Protein AF-A0AAD6PIM0-F1 (afdb_monomer)

Secondary structure (DSSP, 8-state):
-------S---TT-SSTTEEEEEEEEEEPTTT-SEEEEEEEPBS--------TT----B------TT---EEEEEEEE--TTS---TTTS-GGGHHHHHHHHHHHH--S-SPPPTT--------S-SS--GGG-----

Solvent-accessible surface area (backbone atoms only — not comparable to full-atom values): 9379 Å² total; per-residue (Å²): 142,82,82,86,80,77,92,60,91,74,65,93,74,76,62,28,78,40,37,36,40,30,45,27,28,72,39,62,37,87,87,76,73,42,74,38,70,49,76,26,56,31,48,42,85,60,88,76,93,68,92,53,89,88,66,83,72,76,52,61,73,76,87,76,62,93,84,45,68,55,78,68,48,76,47,80,42,75,66,47,98,81,80,77,66,53,84,91,64,44,57,80,94,47,46,65,57,56,50,48,53,54,47,56,30,42,55,84,90,69,84,84,87,54,99,84,57,73,56,55,78,89,81,76,93,77,74,86,68,67,82,90,72,75,72,83,78,126

pLDDT: mean 76.1, std 19.35, range [25.27, 95.44]

InterPro domains:
  IP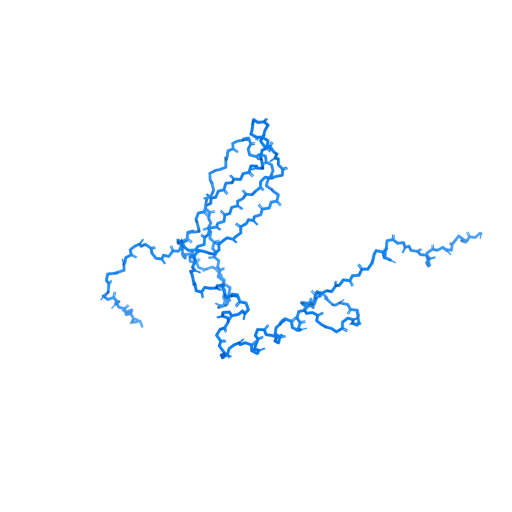R001246 Lipoxygenase, plant [PR00468] (77-98)
  IPR001246 Lipoxygenase, plant [PR00468] (116-132)
  IPR013819 Lipoxygenase, C-terminal [PF00305] (93-136)
  IPR013819 Lipoxygenase, C-terminal [PS51393] (84-138)
  IPR036226 Lipoxigenase, C-terminal domain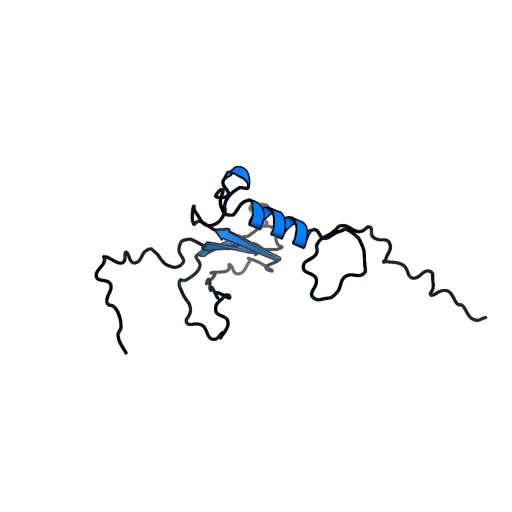 superfamily [SSF48484] (86-136)
  IPR036392 PLAT/LH2 domain superfamily [SSF49723] (15-88)

Organism: NCBI:txid889485

Structure (mmCIF, N/CA/C/O backbone):
data_AF-A0AAD6PIM0-F1
#
_entry.id   AF-A0AAD6PIM0-F1
#
loop_
_atom_site.group_PDB
_atom_site.id
_atom_site.type_symbol
_atom_site.label_atom_id
_atom_site.label_alt_id
_atom_site.label_comp_id
_atom_site.label_asym_id
_atom_site.label_entity_id
_atom_site.label_seq_id
_atom_site.pdbx_PDB_ins_code
_atom_site.Cartn_x
_atom_site.Cartn_y
_atom_site.Cartn_z
_atom_site.occupancy
_atom_site.B_iso_or_equiv
_atom_site.auth_seq_id
_atom_site.auth_comp_id
_atom_site.auth_asym_id
_atom_site.auth_atom_id
_atom_site.pdbx_PDB_model_num
ATOM 1 N N . MET A 1 1 ? -15.277 6.252 -37.353 1.00 36.25 1 MET A N 1
ATOM 2 C CA . MET A 1 1 ? -16.194 5.341 -36.636 1.00 36.25 1 MET A CA 1
ATOM 3 C C . MET A 1 1 ? -16.008 3.962 -37.229 1.00 36.25 1 MET A C 1
ATOM 5 O O . MET A 1 1 ? -16.589 3.679 -38.263 1.00 36.25 1 MET A O 1
ATOM 9 N N . GLU A 1 2 ? -15.172 3.134 -36.617 1.00 27.05 2 GLU A N 1
ATOM 10 C CA . GLU A 1 2 ? -15.077 1.724 -36.984 1.00 27.05 2 GLU A CA 1
ATOM 11 C C . G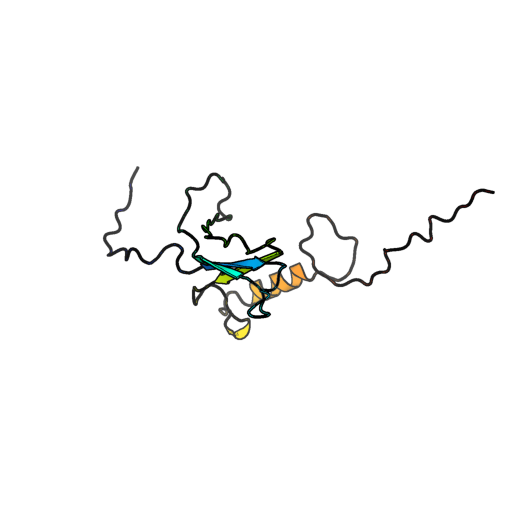LU A 1 2 ? -14.790 0.947 -35.701 1.00 27.05 2 GLU A C 1
ATOM 13 O O . GLU A 1 2 ? -13.772 1.148 -35.041 1.00 27.05 2 GLU A O 1
ATOM 18 N N . ARG A 1 3 ? -15.779 0.166 -35.262 1.00 31.50 3 ARG A N 1
ATOM 19 C CA . ARG A 1 3 ? -15.671 -0.715 -34.100 1.00 31.50 3 ARG A CA 1
ATOM 20 C C . ARG A 1 3 ? -15.268 -2.086 -34.621 1.00 31.50 3 ARG A C 1
ATOM 22 O O . ARG A 1 3 ? -16.073 -2.741 -35.280 1.00 31.50 3 ARG A O 1
ATOM 29 N N . LEU A 1 4 ? -14.054 -2.526 -34.302 1.00 25.27 4 LEU A N 1
ATOM 30 C CA . LEU A 1 4 ? -13.641 -3.902 -34.555 1.00 25.27 4 LEU A CA 1
ATOM 31 C C . LEU A 1 4 ? -14.422 -4.839 -33.627 1.00 25.27 4 LEU A C 1
ATOM 33 O O . LEU A 1 4 ? -14.258 -4.833 -32.407 1.00 25.27 4 LEU A O 1
ATOM 37 N N . ARG A 1 5 ? -15.306 -5.634 -34.235 1.00 32.62 5 ARG A N 1
ATOM 38 C CA . ARG A 1 5 ? -15.931 -6.809 -33.624 1.00 32.62 5 ARG A CA 1
ATOM 39 C C . ARG A 1 5 ? -14.875 -7.905 -33.524 1.00 32.62 5 ARG A C 1
ATOM 41 O O . ARG A 1 5 ? -14.486 -8.476 -34.539 1.00 32.62 5 ARG A O 1
ATOM 48 N N . ILE A 1 6 ? -14.435 -8.215 -32.309 1.00 35.03 6 ILE A N 1
ATOM 49 C CA . ILE A 1 6 ? -13.627 -9.408 -32.054 1.00 35.03 6 ILE A CA 1
ATOM 50 C C . ILE A 1 6 ? -14.594 -10.570 -31.808 1.00 35.03 6 ILE A C 1
ATOM 52 O O . ILE A 1 6 ? -15.178 -10.690 -30.734 1.00 35.03 6 ILE A O 1
ATOM 56 N N . ASN A 1 7 ? -14.776 -11.413 -32.828 1.00 30.61 7 ASN A N 1
ATOM 57 C CA . ASN A 1 7 ? -15.443 -12.709 -32.711 1.00 30.61 7 ASN A CA 1
ATOM 58 C C . ASN A 1 7 ? -14.457 -13.719 -32.110 1.00 30.61 7 ASN A C 1
ATOM 60 O O . ASN A 1 7 ? -13.822 -14.499 -32.813 1.00 30.61 7 ASN A O 1
ATOM 64 N N . GLY A 1 8 ? -14.319 -13.676 -30.794 1.00 30.44 8 GLY A N 1
ATOM 65 C CA . GLY A 1 8 ? -13.800 -14.773 -29.989 1.00 30.44 8 GLY A CA 1
ATOM 66 C C . GLY A 1 8 ? -14.796 -15.001 -28.865 1.00 30.44 8 GLY A C 1
ATOM 67 O O . GLY A 1 8 ? -15.451 -14.050 -28.443 1.00 30.44 8 GLY A O 1
ATOM 68 N N . ASN A 1 9 ? -14.945 -16.235 -28.387 1.00 29.81 9 ASN A N 1
ATOM 69 C CA . ASN A 1 9 ? -15.648 -16.495 -27.132 1.00 29.81 9 ASN A CA 1
ATOM 70 C C . ASN A 1 9 ? -14.961 -15.680 -26.023 1.00 29.81 9 ASN A C 1
ATOM 72 O O . ASN A 1 9 ? -13.989 -16.130 -25.417 1.00 29.81 9 ASN A O 1
ATOM 76 N N . ILE A 1 10 ? -15.438 -14.455 -25.788 1.00 38.03 10 ILE A N 1
ATOM 77 C CA . ILE A 1 10 ? -15.109 -13.653 -24.620 1.00 38.03 10 ILE A CA 1
ATOM 78 C C . ILE A 1 10 ? -15.764 -14.408 -23.478 1.00 38.03 10 ILE A C 1
ATOM 80 O O . ILE A 1 10 ? -16.953 -14.256 -23.205 1.00 38.03 10 ILE A O 1
ATOM 84 N N . SER A 1 11 ? -14.998 -15.308 -22.861 1.00 33.22 11 SER A N 1
ATOM 85 C CA . SER A 1 11 ? -15.390 -15.871 -21.584 1.00 33.22 11 SER A CA 1
ATOM 86 C C . SER A 1 11 ? -15.660 -14.683 -20.673 1.00 33.22 11 SER A C 1
ATOM 88 O O . SER A 1 11 ? -14.770 -13.879 -20.390 1.00 33.22 11 SER A O 1
ATOM 90 N N . LEU A 1 12 ? -16.909 -14.564 -20.237 1.00 34.56 12 LEU A N 1
ATOM 91 C CA . LEU A 1 12 ? -17.445 -13.542 -19.340 1.00 34.56 12 LEU A CA 1
ATOM 92 C C . LEU A 1 12 ? -16.777 -13.566 -17.937 1.00 34.56 12 LEU A C 1
ATOM 94 O O . LEU A 1 12 ? -17.329 -13.065 -16.964 1.00 34.56 12 LEU A O 1
ATOM 98 N N . MET A 1 13 ? -15.602 -14.194 -17.808 1.00 36.38 13 MET A N 1
ATOM 99 C CA . MET A 1 13 ? -14.851 -14.467 -16.583 1.00 36.38 13 MET A CA 1
ATOM 100 C C . MET A 1 13 ? -13.589 -13.599 -16.415 1.00 36.38 13 MET A C 1
ATOM 102 O O . MET A 1 13 ? -12.836 -13.828 -15.474 1.00 36.38 13 MET A O 1
ATOM 106 N N . GLY A 1 14 ? -13.317 -12.627 -17.291 1.00 42.16 14 GLY A N 1
ATOM 107 C CA . GLY A 1 14 ? -11.956 -12.089 -17.438 1.00 42.16 14 GLY A CA 1
ATOM 108 C C . GLY A 1 14 ? -11.654 -10.660 -16.983 1.00 42.16 14 GLY A C 1
ATOM 109 O O . GLY A 1 14 ? -10.524 -10.237 -17.188 1.00 42.16 14 GLY A O 1
ATOM 110 N N . ILE A 1 15 ? -12.590 -9.883 -16.425 1.00 50.41 15 ILE A N 1
ATOM 111 C CA . ILE A 1 15 ? -12.319 -8.463 -16.111 1.00 50.41 15 ILE A CA 1
ATOM 112 C C . ILE A 1 15 ? -12.727 -8.171 -14.660 1.00 50.41 15 ILE A C 1
ATOM 114 O O . ILE A 1 15 ? -13.909 -8.212 -14.330 1.00 50.41 15 ILE A O 1
ATOM 118 N N . GLY A 1 16 ? -11.735 -7.941 -13.788 1.00 49.97 16 GLY A N 1
ATOM 119 C CA . GLY A 1 16 ? -11.893 -7.660 -12.347 1.00 49.97 16 GLY A CA 1
ATOM 120 C C . GLY A 1 16 ? -11.608 -8.842 -11.403 1.00 49.97 16 GLY A C 1
ATOM 121 O O . GLY A 1 16 ? -11.283 -8.648 -10.236 1.00 49.97 16 GLY A O 1
ATOM 122 N N . ARG A 1 17 ? -11.622 -10.086 -11.904 1.00 54.09 17 ARG A N 1
ATOM 123 C CA . ARG A 1 17 ? -11.405 -11.295 -11.077 1.00 54.09 17 ARG A CA 1
ATOM 124 C C . ARG A 1 17 ? -9.968 -11.522 -10.598 1.00 54.09 17 ARG A C 1
ATOM 126 O O . ARG A 1 17 ? -9.742 -12.469 -9.853 1.00 54.09 17 ARG A O 1
ATOM 133 N N . GLY A 1 18 ? -9.012 -10.703 -11.024 1.00 67.50 18 GLY A N 1
ATOM 134 C CA . GLY A 1 18 ? -7.615 -10.868 -10.640 1.00 67.50 18 GLY A CA 1
ATOM 135 C C . GLY A 1 18 ? -7.098 -9.848 -9.631 1.00 67.50 18 GLY A C 1
ATOM 136 O O . GLY A 1 18 ? -5.926 -9.905 -9.305 1.00 67.50 18 GLY A O 1
ATOM 137 N N . ILE A 1 19 ? -7.935 -8.965 -9.077 1.00 79.62 19 ILE A N 1
ATOM 138 C CA . ILE A 1 19 ? -7.564 -8.146 -7.914 1.00 79.62 19 ILE A CA 1
ATOM 139 C C . ILE A 1 19 ? -8.640 -8.320 -6.840 1.00 79.62 19 ILE A C 1
ATOM 141 O O . ILE A 1 19 ? -9.834 -8.176 -7.110 1.00 79.62 19 ILE A O 1
ATOM 145 N N . SER A 1 20 ? -8.226 -8.631 -5.612 1.00 86.00 20 SER A N 1
ATOM 146 C CA . SER A 1 20 ? -9.109 -8.648 -4.445 1.00 86.00 20 SER A CA 1
ATOM 147 C C . SER A 1 20 ? -8.653 -7.625 -3.421 1.00 86.00 20 SER A C 1
ATOM 149 O O . SER A 1 20 ? -7.464 -7.555 -3.109 1.00 86.00 20 SER A O 1
ATOM 151 N N . ILE A 1 21 ? -9.601 -6.882 -2.866 1.00 89.25 21 ILE A N 1
ATOM 152 C CA . ILE A 1 21 ? -9.357 -5.940 -1.779 1.00 89.25 21 ILE A CA 1
ATOM 153 C C . ILE A 1 21 ? -9.962 -6.537 -0.513 1.00 89.25 21 ILE A C 1
ATOM 155 O O . ILE A 1 21 ? -11.096 -7.013 -0.518 1.00 89.25 21 ILE A O 1
ATOM 159 N N . GLN A 1 22 ? -9.201 -6.533 0.571 1.00 93.25 22 GLN A N 1
ATOM 160 C CA . GLN A 1 22 ? -9.652 -6.951 1.888 1.00 93.25 22 GLN A CA 1
ATOM 161 C C . GLN A 1 22 ? -9.579 -5.757 2.833 1.00 93.25 22 GLN A C 1
ATOM 163 O O . GLN A 1 22 ? -8.514 -5.186 3.036 1.00 93.25 22 GLN A O 1
ATOM 168 N N . LEU A 1 23 ? -10.728 -5.362 3.368 1.00 91.62 23 LEU A N 1
ATOM 169 C CA . LEU A 1 23 ? -10.851 -4.326 4.381 1.00 91.62 23 LEU A CA 1
ATOM 170 C C . LEU A 1 23 ? -10.581 -4.954 5.748 1.00 91.62 23 LEU A C 1
ATOM 172 O O . LEU A 1 23 ? -11.119 -6.024 6.043 1.00 91.62 23 LEU A O 1
ATOM 176 N N . VAL A 1 24 ? -9.754 -4.308 6.562 1.00 93.06 24 VAL A N 1
ATOM 177 C CA . VAL A 1 24 ? -9.333 -4.784 7.884 1.00 93.06 24 VAL A CA 1
ATOM 178 C C . VAL A 1 24 ? -9.789 -3.782 8.938 1.00 93.06 24 VAL A C 1
ATOM 180 O O . VAL A 1 24 ? -9.585 -2.577 8.777 1.00 93.06 24 VAL A O 1
ATOM 183 N N . SER A 1 25 ? -10.427 -4.289 9.990 1.00 95.44 25 SER A N 1
ATOM 184 C CA . SER A 1 25 ? -10.868 -3.490 11.132 1.00 95.44 25 SER A CA 1
ATOM 185 C C . SER A 1 25 ? -9.716 -3.203 12.095 1.00 95.44 25 SER A C 1
ATOM 187 O O . SER A 1 25 ? -8.771 -3.986 12.194 1.00 95.44 25 SER A O 1
ATOM 189 N N . GLU A 1 26 ? -9.814 -2.096 12.824 1.00 94.75 26 GLU A N 1
ATOM 190 C CA . GLU A 1 26 ? -8.989 -1.827 14.009 1.00 94.75 26 GLU A CA 1
ATOM 191 C C . GLU A 1 26 ? -9.382 -2.716 15.201 1.00 94.75 26 GLU A C 1
ATOM 193 O O . GLU A 1 26 ? -8.602 -2.898 16.136 1.00 94.75 26 GLU A O 1
ATOM 198 N N . GLU A 1 27 ? -10.590 -3.279 15.167 1.00 91.38 27 GLU A N 1
ATOM 199 C CA . GLU A 1 27 ? -11.158 -4.075 16.245 1.00 91.38 27 GLU A CA 1
ATOM 200 C C . GLU A 1 27 ? -10.875 -5.574 16.073 1.00 91.38 27 GLU A C 1
ATOM 202 O O . GLU A 1 27 ? -10.835 -6.133 14.969 1.00 91.38 27 GLU A O 1
ATOM 207 N N . ILE A 1 28 ? -10.719 -6.243 17.214 1.00 90.06 28 ILE A N 1
ATOM 208 C CA . ILE A 1 28 ? -10.570 -7.694 17.307 1.00 90.06 28 ILE A CA 1
ATOM 209 C C . ILE A 1 28 ? -11.945 -8.290 17.602 1.00 90.06 28 ILE A C 1
ATOM 211 O O . ILE A 1 28 ? -12.710 -7.766 18.410 1.00 90.06 28 ILE A O 1
ATOM 215 N N . ASP A 1 29 ? -12.264 -9.390 16.934 1.00 87.94 29 ASP A N 1
ATOM 216 C CA . ASP A 1 29 ? -13.451 -10.177 17.227 1.00 87.94 29 ASP A CA 1
ATOM 217 C C . ASP A 1 29 ? -13.357 -10.769 18.645 1.00 87.94 29 ASP A C 1
ATOM 219 O O . ASP A 1 29 ? -12.431 -11.537 18.917 1.00 87.94 29 ASP A O 1
ATOM 223 N N . PRO A 1 30 ? -14.285 -10.431 19.558 1.00 89.81 30 PRO A N 1
ATOM 224 C CA . PRO A 1 30 ? -14.238 -10.908 20.935 1.00 89.81 30 PRO A CA 1
ATOM 225 C C . PRO A 1 30 ? -14.477 -12.419 21.060 1.00 89.81 30 PRO A C 1
ATOM 227 O O . PRO A 1 30 ? -14.063 -13.005 22.059 1.00 89.81 30 PRO A O 1
ATOM 230 N N . GLU A 1 31 ? -15.129 -13.056 20.082 1.00 90.88 31 GLU A N 1
ATOM 231 C CA . GLU A 1 31 ? -15.407 -14.495 20.112 1.00 90.88 31 GLU A CA 1
ATOM 232 C C . GLU A 1 31 ? -14.209 -15.306 19.616 1.00 90.88 31 GLU A C 1
ATOM 234 O O . GLU A 1 31 ? -13.831 -16.308 20.225 1.00 90.88 31 GLU A O 1
ATOM 239 N N . THR A 1 32 ? -13.594 -14.870 18.514 1.00 90.50 32 THR A N 1
ATOM 240 C CA . THR A 1 32 ? -12.491 -15.610 17.879 1.00 90.50 32 THR A CA 1
ATOM 241 C C . THR A 1 32 ? -11.105 -15.134 18.314 1.00 90.50 32 THR A C 1
ATOM 243 O O . THR A 1 32 ? -10.124 -15.849 18.108 1.00 90.50 32 THR A O 1
ATOM 246 N N . ASN A 1 33 ? -11.011 -13.952 18.934 1.00 89.25 33 ASN A N 1
ATOM 247 C CA . ASN A 1 33 ? -9.768 -13.249 19.261 1.00 89.25 33 ASN A CA 1
ATOM 248 C C . ASN A 1 33 ? -8.865 -13.002 18.031 1.00 89.25 33 ASN A C 1
ATOM 250 O O . ASN A 1 33 ? -7.638 -12.945 18.138 1.00 89.25 33 ASN A O 1
ATOM 254 N N . LEU A 1 34 ? -9.475 -12.882 16.845 1.00 87.75 34 LEU A N 1
ATOM 255 C CA . LEU A 1 34 ? -8.811 -12.603 15.570 1.00 87.75 34 LEU A CA 1
ATOM 256 C C . LEU A 1 34 ? -9.226 -11.229 15.028 1.00 87.75 34 LEU A C 1
ATOM 258 O O . LEU A 1 34 ? -10.301 -10.718 15.330 1.00 87.75 34 LEU A O 1
ATOM 262 N N . GLY A 1 35 ? -8.376 -10.621 14.198 1.00 87.50 35 GLY A N 1
ATOM 263 C CA . GLY A 1 35 ? -8.715 -9.365 13.524 1.00 87.50 35 GLY A CA 1
ATOM 264 C C . GLY A 1 35 ? -9.881 -9.544 12.545 1.00 87.50 35 GLY A C 1
ATOM 265 O O . GLY A 1 35 ? -9.879 -10.479 11.735 1.00 87.50 35 GLY A O 1
ATOM 266 N N . LYS A 1 36 ? -10.864 -8.637 12.587 1.00 92.75 36 LYS A N 1
ATOM 267 C CA . LYS A 1 36 ? -12.009 -8.670 11.665 1.00 92.75 36 LYS A CA 1
ATOM 268 C C . LYS A 1 36 ? -11.583 -8.201 10.279 1.00 92.75 36 LYS A C 1
ATOM 270 O O . LYS A 1 36 ? -10.884 -7.197 10.124 1.00 92.75 36 LYS A O 1
ATOM 275 N N . SER A 1 37 ? -12.017 -8.910 9.240 1.00 93.19 37 SER A N 1
ATOM 276 C CA . SER A 1 37 ? -11.770 -8.480 7.863 1.00 93.19 37 SER A CA 1
ATOM 277 C C . SER A 1 37 ? -12.834 -8.979 6.891 1.00 93.19 37 SER A C 1
ATOM 279 O O . SER A 1 37 ? -13.412 -10.048 7.078 1.00 93.19 37 SER A O 1
ATOM 281 N N . VAL A 1 38 ? -13.083 -8.204 5.835 1.00 91.88 38 VAL A N 1
ATOM 282 C CA . VAL A 1 38 ? -14.021 -8.552 4.760 1.00 91.88 38 VAL A CA 1
ATOM 283 C C . VAL A 1 38 ? -13.345 -8.381 3.407 1.00 91.88 38 VAL A C 1
ATOM 285 O O . VAL A 1 38 ? -12.664 -7.389 3.159 1.00 91.88 38 VAL A O 1
ATOM 288 N N . ARG A 1 39 ? -13.511 -9.362 2.517 1.00 89.81 39 ARG A N 1
ATOM 289 C CA . ARG A 1 39 ? -12.903 -9.365 1.182 1.00 89.81 39 ARG A CA 1
ATOM 290 C C . ARG A 1 39 ? -13.949 -9.110 0.105 1.00 89.81 39 ARG A C 1
ATOM 292 O O . ARG A 1 39 ? -15.001 -9.741 0.106 1.00 89.81 39 ARG A O 1
ATOM 299 N N . ALA A 1 40 ? -13.601 -8.266 -0.857 1.00 87.19 40 ALA A N 1
ATOM 300 C CA . ALA A 1 40 ? -14.351 -8.047 -2.081 1.00 87.19 40 ALA A CA 1
ATOM 301 C C . ALA A 1 40 ? -13.444 -8.229 -3.305 1.00 87.19 40 ALA A C 1
ATOM 303 O O . ALA A 1 40 ? -12.255 -7.901 -3.290 1.00 87.19 40 ALA A O 1
ATOM 304 N N . LEU A 1 41 ? -14.012 -8.768 -4.383 1.00 82.88 41 LEU A N 1
ATOM 305 C CA . LEU A 1 41 ? -13.358 -8.769 -5.689 1.00 82.88 41 LEU A CA 1
ATOM 306 C C . LEU A 1 41 ? -13.603 -7.424 -6.367 1.00 82.88 41 LEU A C 1
ATOM 308 O O . LEU A 1 41 ? -14.697 -6.862 -6.275 1.00 82.88 41 LEU A O 1
ATOM 312 N N . VAL A 1 42 ? -12.590 -6.929 -7.068 1.00 80.81 42 VAL A N 1
ATOM 313 C CA . VAL A 1 42 ? -12.711 -5.700 -7.845 1.00 80.81 42 VAL A CA 1
ATOM 314 C C . VAL A 1 42 ? -13.679 -5.924 -9.010 1.00 80.81 42 VAL A C 1
ATOM 316 O O . VAL A 1 42 ? -13.608 -6.919 -9.735 1.00 80.81 42 VAL A O 1
ATOM 319 N N . ARG A 1 43 ? -14.612 -4.992 -9.201 1.00 70.75 43 ARG A N 1
ATOM 320 C CA . ARG A 1 43 ? -15.469 -4.954 -10.386 1.00 70.75 43 ARG A CA 1
ATOM 321 C C . ARG A 1 43 ? -14.633 -4.526 -11.587 1.00 70.75 43 ARG A C 1
ATOM 323 O O . ARG A 1 43 ? -13.793 -3.634 -11.490 1.00 70.75 43 ARG A O 1
ATOM 330 N N . GLY A 1 44 ? -14.858 -5.182 -12.724 1.00 61.97 44 GLY A N 1
ATOM 331 C CA . GLY A 1 44 ? -14.246 -4.789 -13.990 1.00 61.97 44 GLY A CA 1
ATOM 332 C C . GLY A 1 44 ? -14.570 -3.341 -14.382 1.00 61.97 44 GLY A C 1
ATOM 333 O O . GLY A 1 44 ? -15.473 -2.727 -13.822 1.00 61.97 44 GLY A O 1
ATOM 334 N N . TRP A 1 45 ? -13.803 -2.828 -15.347 1.00 56.75 45 TRP A N 1
ATOM 335 C CA . TRP A 1 45 ? -13.741 -1.441 -15.834 1.00 56.75 45 TRP A CA 1
ATOM 336 C C . TRP A 1 45 ? -14.941 -0.529 -15.505 1.00 56.75 45 TRP A C 1
ATOM 338 O O . TRP A 1 45 ? -16.018 -0.666 -16.090 1.00 56.75 45 TRP A O 1
ATOM 348 N N . LEU A 1 46 ? -14.715 0.475 -14.651 1.00 56.53 46 LEU A N 1
ATOM 349 C CA . LEU A 1 46 ? -15.601 1.633 -14.544 1.00 56.53 46 LEU A CA 1
ATOM 350 C C . LEU A 1 46 ? -15.320 2.609 -15.702 1.00 56.53 46 LEU A C 1
ATOM 352 O O . LEU A 1 46 ? -14.155 2.856 -16.019 1.00 56.53 46 LEU A O 1
ATOM 356 N N . PRO A 1 47 ? -16.344 3.181 -16.361 1.00 54.28 47 PRO A N 1
ATOM 357 C CA . PRO A 1 47 ? -16.127 4.222 -17.361 1.00 54.28 47 PRO A CA 1
ATOM 358 C C . PRO A 1 47 ? -15.429 5.428 -16.707 1.00 54.28 47 PRO A C 1
ATOM 360 O O . PRO A 1 47 ? -15.985 6.050 -15.806 1.00 54.28 47 PRO A O 1
ATOM 363 N N . LYS A 1 48 ? -14.192 5.724 -17.134 1.00 61.44 48 LYS A N 1
ATOM 364 C CA . LYS A 1 48 ? -13.351 6.794 -16.568 1.00 61.44 48 LYS A CA 1
ATOM 365 C C . LYS A 1 48 ? -14.023 8.179 -16.656 1.00 61.44 48 LYS A C 1
ATOM 367 O O . LYS A 1 48 ? -14.503 8.531 -17.733 1.00 61.44 48 LYS A O 1
ATOM 372 N N . PRO A 1 49 ? -13.908 9.012 -15.604 1.00 53.84 49 PRO A N 1
ATOM 373 C CA . PRO A 1 49 ? -14.019 10.472 -15.677 1.00 53.84 49 PRO A CA 1
ATOM 374 C C . PRO A 1 49 ? -12.654 11.193 -15.813 1.00 53.84 49 PRO A C 1
ATOM 376 O O . PRO A 1 49 ? -12.619 12.412 -15.955 1.00 53.84 49 PRO A O 1
ATOM 379 N N . SER A 1 50 ? -11.526 10.469 -15.770 1.00 56.25 50 SER A N 1
ATOM 380 C CA . SER A 1 50 ? -10.164 11.032 -15.766 1.00 56.25 50 SER A CA 1
ATOM 381 C C . SER A 1 50 ? -9.495 11.028 -17.151 1.00 56.25 50 SER A C 1
ATOM 383 O O . SER A 1 50 ? -9.418 9.988 -17.808 1.00 56.25 50 SER A O 1
ATOM 385 N N . ASN A 1 51 ? -8.945 12.180 -17.564 1.00 59.12 51 ASN A N 1
ATOM 386 C CA . ASN A 1 51 ? -8.185 12.363 -18.814 1.00 59.12 51 ASN A CA 1
ATOM 387 C C . ASN A 1 51 ? -6.754 11.781 -18.776 1.00 59.12 51 ASN A C 1
ATOM 389 O O . ASN A 1 51 ? -6.027 11.899 -19.759 1.00 59.12 51 ASN A O 1
ATOM 393 N N . ASN A 1 52 ? -6.324 11.164 -17.668 1.00 57.16 52 ASN A N 1
ATOM 394 C CA . ASN A 1 52 ? -4.977 10.602 -17.557 1.00 57.16 52 ASN A CA 1
ATOM 395 C C . ASN A 1 52 ? -4.936 9.146 -18.049 1.00 57.16 52 ASN A C 1
ATOM 397 O O . ASN A 1 52 ? -5.584 8.249 -17.496 1.00 57.16 52 ASN A O 1
ATOM 401 N N . GLU A 1 53 ? -4.126 8.896 -19.080 1.00 57.19 53 GLU A N 1
ATOM 402 C CA . GLU A 1 53 ? -3.996 7.581 -19.724 1.00 57.19 53 GLU A CA 1
ATOM 403 C C . GLU A 1 53 ? -3.411 6.512 -18.787 1.00 57.19 53 GLU A C 1
ATOM 405 O O . GLU A 1 53 ? -3.822 5.355 -18.848 1.00 57.19 53 GLU A O 1
ATOM 410 N N . HIS A 1 54 ? -2.538 6.906 -17.854 1.00 57.81 54 HIS A N 1
ATOM 411 C CA . HIS A 1 54 ? -1.815 5.989 -16.962 1.00 57.81 54 HIS A CA 1
ATOM 412 C C . HIS A 1 54 ? -2.511 5.680 -15.628 1.00 57.81 54 HIS A C 1
ATOM 414 O O . HIS A 1 54 ? -2.037 4.827 -14.882 1.00 57.81 54 HIS A O 1
ATOM 420 N N . ILE A 1 55 ? -3.617 6.353 -15.300 1.00 62.25 55 ILE A N 1
ATOM 421 C CA . ILE A 1 55 ? -4.358 6.098 -14.055 1.00 62.25 55 ILE A CA 1
ATOM 422 C C . ILE A 1 55 ? -5.529 5.177 -14.370 1.00 62.25 55 ILE A C 1
ATOM 424 O O . ILE A 1 55 ? -6.337 5.492 -15.239 1.00 62.25 55 ILE A O 1
ATOM 428 N N . PHE A 1 56 ? -5.643 4.055 -13.665 1.00 66.50 56 PHE A N 1
ATOM 429 C CA . PHE A 1 56 ? -6.788 3.153 -13.764 1.00 66.50 56 PHE A CA 1
ATOM 430 C C . PHE A 1 56 ? -7.586 3.209 -12.465 1.00 66.50 56 PHE A C 1
ATOM 432 O O . PHE A 1 56 ? -7.027 3.044 -11.383 1.00 66.50 56 PHE A O 1
ATOM 439 N N . GLU A 1 57 ? -8.887 3.460 -12.578 1.00 71.50 57 GLU A N 1
ATOM 440 C CA . GLU A 1 57 ? -9.805 3.495 -11.442 1.00 71.50 57 GLU A CA 1
ATOM 441 C C . GLU A 1 57 ? -10.537 2.158 -11.336 1.00 71.50 57 GLU A C 1
ATOM 443 O O . GLU A 1 57 ? -11.098 1.650 -12.311 1.00 71.50 57 GLU A O 1
ATOM 448 N N . TYR A 1 58 ? -10.529 1.597 -10.132 1.00 73.62 58 TYR A N 1
ATOM 449 C CA . TYR A 1 58 ? -11.153 0.326 -9.800 1.00 73.62 58 TYR A CA 1
ATOM 450 C C . TYR A 1 58 ? -12.143 0.538 -8.657 1.00 73.62 58 TYR A C 1
ATOM 452 O O . TYR A 1 58 ? -11.872 1.316 -7.744 1.00 73.62 58 TYR A O 1
ATOM 460 N N . ALA A 1 59 ? -13.264 -0.182 -8.675 1.00 79.50 59 ALA A N 1
ATOM 461 C CA . ALA A 1 59 ? -14.216 -0.189 -7.567 1.00 79.50 59 ALA A CA 1
ATOM 462 C C . ALA A 1 59 ? -14.485 -1.607 -7.080 1.00 79.50 59 ALA A C 1
ATOM 464 O O . ALA A 1 59 ? -14.498 -2.559 -7.859 1.00 79.50 59 ALA A O 1
ATOM 465 N N . ALA A 1 60 ? -14.729 -1.733 -5.783 1.00 83.50 60 ALA A N 1
ATOM 466 C CA . ALA A 1 60 ? -15.166 -2.958 -5.141 1.00 83.50 60 ALA A CA 1
ATOM 467 C C . ALA A 1 60 ? -16.298 -2.616 -4.172 1.00 83.50 60 ALA A C 1
ATOM 469 O O . ALA A 1 60 ? -16.226 -1.615 -3.461 1.00 83.50 60 ALA A O 1
ATOM 470 N N . ASP A 1 61 ? -17.321 -3.463 -4.142 1.00 86.12 61 ASP A N 1
ATOM 471 C CA . ASP A 1 61 ? -18.445 -3.313 -3.224 1.00 86.12 61 ASP A CA 1
ATOM 472 C C . ASP A 1 61 ? -18.253 -4.288 -2.063 1.00 86.12 61 ASP A C 1
ATOM 474 O O . ASP A 1 61 ? -18.044 -5.485 -2.279 1.00 86.12 61 ASP A O 1
ATOM 478 N N . PHE A 1 62 ? -18.344 -3.777 -0.837 1.00 88.44 62 PHE A N 1
ATOM 479 C CA . PHE A 1 62 ? -18.218 -4.563 0.386 1.00 88.44 62 PHE A CA 1
ATOM 480 C C . PHE A 1 62 ? -19.581 -4.738 1.053 1.00 88.44 62 PHE A C 1
ATOM 482 O O . PHE A 1 62 ? -20.381 -3.806 1.117 1.00 88.44 62 PHE A O 1
ATOM 489 N N . THR A 1 63 ? -19.817 -5.919 1.617 1.00 90.12 63 THR A N 1
ATOM 490 C CA . THR A 1 63 ? -20.906 -6.153 2.570 1.00 90.12 63 THR A CA 1
ATOM 491 C C . THR A 1 63 ? -20.301 -6.168 3.967 1.00 90.12 63 THR A C 1
ATOM 493 O O . THR A 1 63 ? -19.715 -7.167 4.373 1.00 90.12 63 THR A O 1
ATOM 496 N N . ILE A 1 64 ? -20.375 -5.035 4.666 1.00 90.88 64 ILE A N 1
ATOM 497 C CA . ILE A 1 64 ? -19.713 -4.839 5.961 1.00 90.88 64 ILE A CA 1
ATOM 498 C C . ILE A 1 64 ? -20.668 -5.263 7.094 1.00 90.88 64 ILE A C 1
ATOM 500 O O . ILE A 1 64 ? -21.790 -4.751 7.142 1.00 90.88 64 ILE A O 1
ATOM 504 N N . PRO A 1 65 ? -20.263 -6.181 7.995 1.00 91.56 65 PRO A N 1
ATOM 505 C CA . PRO A 1 65 ? -21.033 -6.513 9.196 1.00 91.56 65 PRO A CA 1
ATOM 506 C C . PRO A 1 65 ? -21.273 -5.289 10.088 1.00 91.56 65 PRO A C 1
ATOM 508 O O . PRO A 1 65 ? -20.423 -4.407 10.180 1.00 91.56 65 PRO A O 1
ATOM 511 N N . PHE A 1 66 ? -22.413 -5.229 10.780 1.00 91.44 66 PHE A N 1
ATOM 512 C CA . PHE A 1 66 ? -22.742 -4.082 11.641 1.00 91.44 66 PHE A CA 1
ATOM 513 C C . PHE A 1 66 ? -21.774 -3.927 12.825 1.00 91.44 66 PHE A C 1
ATOM 515 O O . PHE A 1 66 ? -21.582 -2.824 13.325 1.00 91.44 66 PHE A O 1
ATOM 522 N N . ASP A 1 67 ? -21.167 -5.027 13.262 1.00 91.81 67 ASP A N 1
ATOM 523 C CA . ASP A 1 67 ? -20.195 -5.101 14.348 1.00 91.81 67 ASP A CA 1
ATOM 524 C C . ASP A 1 67 ? -18.745 -5.033 13.840 1.00 91.81 67 ASP A C 1
ATOM 526 O O . ASP A 1 67 ? -17.814 -5.288 14.600 1.00 91.81 67 ASP A O 1
ATOM 530 N N . PHE A 1 68 ? -18.527 -4.729 12.556 1.00 92.25 68 PHE A N 1
ATOM 531 C CA . PHE A 1 68 ? -17.187 -4.689 11.968 1.00 92.25 68 PHE A CA 1
ATOM 532 C C . PHE A 1 68 ? -16.279 -3.658 12.641 1.00 92.25 68 PHE A C 1
ATOM 534 O O . PHE A 1 68 ? -15.067 -3.859 12.672 1.00 92.25 68 PHE A O 1
ATOM 541 N N . GLY A 1 69 ? -16.857 -2.585 13.181 1.00 92.12 69 GLY A N 1
ATOM 542 C CA . GLY A 1 69 ? -16.102 -1.500 13.789 1.00 92.12 69 GLY A CA 1
ATOM 543 C C . GLY A 1 69 ? -15.489 -0.557 12.758 1.00 92.12 69 GLY A C 1
ATOM 544 O O . GLY A 1 69 ? -15.946 -0.465 11.613 1.00 92.12 69 GLY A O 1
ATOM 545 N N . ASN A 1 70 ? -14.440 0.152 13.170 1.00 92.88 70 ASN A N 1
ATOM 546 C CA . ASN A 1 70 ? -13.757 1.115 12.309 1.00 92.88 70 ASN A CA 1
ATOM 547 C C . ASN A 1 70 ? -12.756 0.428 11.362 1.00 92.88 70 ASN A C 1
ATOM 549 O O . ASN A 1 70 ? -11.923 -0.361 11.812 1.00 92.88 70 ASN A O 1
ATOM 553 N N . PRO A 1 71 ? -12.781 0.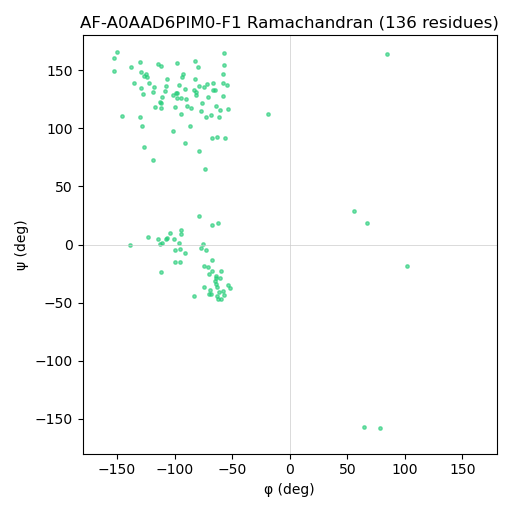734 10.053 1.00 93.50 71 PRO A N 1
ATOM 554 C CA . PRO A 1 71 ? -11.759 0.255 9.131 1.00 93.50 71 PRO A CA 1
ATOM 555 C C . PRO A 1 71 ? -10.418 0.956 9.388 1.00 93.50 71 PRO A C 1
ATOM 557 O O . PRO A 1 71 ? -10.349 2.181 9.336 1.00 93.50 71 PRO A O 1
ATOM 560 N N . GLY A 1 72 ? -9.352 0.176 9.583 1.00 90.38 72 GLY A N 1
ATOM 561 C CA . GLY A 1 72 ? -7.999 0.687 9.848 1.00 90.38 72 GLY A CA 1
ATOM 562 C C . GLY A 1 72 ? -6.998 0.445 8.719 1.00 90.38 72 GLY A C 1
ATOM 563 O O . GLY A 1 72 ? -6.003 1.157 8.597 1.00 90.38 72 GLY A O 1
ATOM 564 N N . ALA A 1 73 ? -7.239 -0.554 7.865 1.00 90.88 73 ALA A N 1
ATOM 565 C CA . ALA A 1 73 ? -6.341 -0.867 6.757 1.00 90.88 73 ALA A CA 1
ATOM 566 C C . ALA A 1 73 ? -7.057 -1.535 5.579 1.00 90.88 73 ALA A C 1
ATOM 568 O O . ALA A 1 73 ? -8.133 -2.123 5.713 1.00 90.88 73 ALA A O 1
ATOM 569 N N . ILE A 1 74 ? -6.410 -1.485 4.415 1.00 89.62 74 ILE A N 1
ATOM 570 C CA . ILE A 1 74 ? -6.788 -2.262 3.236 1.00 89.62 74 ILE A CA 1
ATOM 571 C C . ILE A 1 74 ? -5.618 -3.137 2.793 1.00 89.62 74 ILE A C 1
ATOM 573 O O . ILE A 1 74 ? -4.469 -2.702 2.764 1.00 89.62 74 ILE A O 1
ATOM 577 N N . LEU A 1 75 ? -5.924 -4.369 2.406 1.00 85.50 75 LEU A N 1
ATOM 578 C CA . LEU A 1 75 ? -4.991 -5.290 1.778 1.00 85.50 75 LEU A CA 1
ATOM 579 C C . LEU A 1 75 ? -5.412 -5.501 0.326 1.00 85.50 75 LEU A C 1
ATOM 581 O O . LEU A 1 75 ? -6.490 -6.024 0.050 1.00 85.50 75 LEU A O 1
ATOM 585 N N . VAL A 1 76 ? -4.545 -5.116 -0.607 1.00 86.31 76 VAL A N 1
ATOM 586 C CA . VAL A 1 76 ? -4.756 -5.324 -2.042 1.00 86.31 76 VAL A CA 1
ATOM 587 C C . VAL A 1 76 ? -3.956 -6.544 -2.472 1.00 86.31 76 VAL A C 1
ATOM 589 O O . VAL A 1 76 ? -2.735 -6.573 -2.351 1.00 86.31 76 VAL A O 1
ATOM 592 N N . THR A 1 77 ? -4.646 -7.568 -2.961 1.00 80.81 77 THR A N 1
ATOM 593 C CA . THR A 1 77 ? -4.024 -8.792 -3.470 1.00 80.81 77 THR A CA 1
ATOM 594 C C . THR A 1 77 ? -4.223 -8.868 -4.968 1.00 80.81 77 THR A C 1
ATOM 596 O O . THR A 1 77 ? -5.357 -8.900 -5.448 1.00 80.81 77 THR A O 1
ATOM 599 N N . ASN A 1 78 ? -3.115 -8.939 -5.695 1.00 75.19 78 ASN A N 1
ATOM 600 C CA . ASN A 1 78 ? -3.133 -9.278 -7.103 1.00 75.19 78 ASN A CA 1
ATOM 601 C C . ASN A 1 78 ? -3.119 -10.809 -7.261 1.00 75.19 78 ASN A C 1
ATOM 603 O O . ASN A 1 78 ? -2.192 -11.483 -6.821 1.00 75.19 78 ASN A O 1
ATOM 607 N N . LEU A 1 79 ? -4.175 -11.355 -7.852 1.00 68.88 79 LEU A N 1
ATOM 608 C CA . LEU A 1 79 ? -4.371 -12.768 -8.179 1.00 68.88 79 LEU A CA 1
ATOM 609 C C . LEU A 1 79 ? -3.985 -13.081 -9.640 1.00 68.88 79 LEU A C 1
ATOM 611 O O . LEU A 1 79 ? -4.109 -14.228 -10.077 1.00 68.88 79 LEU A O 1
ATOM 615 N N . HIS A 1 80 ? -3.509 -12.098 -10.413 1.00 65.00 80 HIS A N 1
ATOM 616 C CA . HIS A 1 80 ? -2.907 -12.329 -11.721 1.00 65.00 80 HIS A CA 1
ATOM 617 C C . HIS A 1 80 ? -1.482 -12.872 -11.554 1.00 65.00 80 HIS A C 1
ATOM 619 O O . HIS A 1 80 ? -0.572 -12.171 -11.120 1.00 65.00 80 H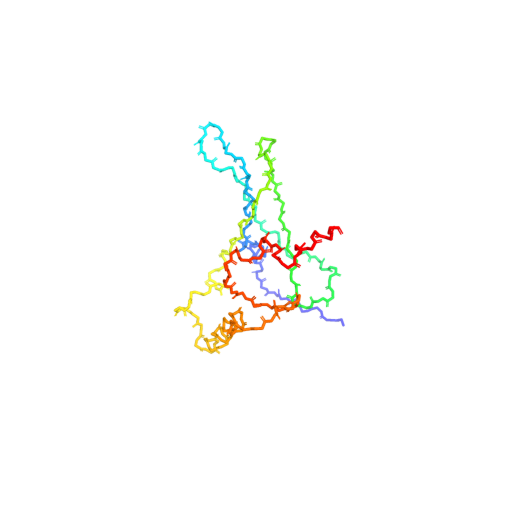IS A O 1
ATOM 625 N N . GLY A 1 81 ? -1.247 -14.113 -11.989 1.00 54.75 81 GLY A N 1
ATOM 626 C CA . GLY A 1 81 ? 0.066 -14.772 -11.915 1.00 54.75 81 GLY A CA 1
ATOM 627 C C . GLY A 1 81 ? 1.174 -14.190 -12.811 1.00 54.75 81 GLY A C 1
ATOM 628 O O . GLY A 1 81 ? 2.139 -14.896 -13.080 1.00 54.75 81 GLY A O 1
ATOM 629 N N . LYS A 1 82 ? 1.024 -12.962 -13.332 1.00 59.06 82 LYS A N 1
ATOM 630 C CA . LYS A 1 82 ? 1.976 -12.304 -14.251 1.00 59.06 82 LYS A CA 1
ATOM 631 C C . LYS A 1 82 ? 2.217 -10.808 -13.986 1.00 59.06 82 LYS A C 1
ATOM 633 O O . LYS A 1 82 ? 2.972 -10.202 -14.732 1.00 59.06 82 LYS A O 1
ATOM 638 N N . GLU A 1 83 ? 1.573 -10.195 -12.990 1.00 58.97 83 GLU A N 1
ATOM 639 C CA . GLU A 1 83 ? 1.705 -8.742 -12.744 1.00 58.97 83 GLU A CA 1
ATOM 640 C C . GLU A 1 83 ? 2.686 -8.383 -11.618 1.00 58.97 83 GLU A C 1
ATOM 642 O O . GLU A 1 83 ? 3.108 -7.233 -11.523 1.00 58.97 83 GLU A O 1
ATOM 647 N N . ALA A 1 84 ? 3.084 -9.345 -10.782 1.00 61.09 84 ALA A N 1
ATOM 648 C CA . ALA A 1 84 ? 4.056 -9.134 -9.715 1.00 61.09 84 ALA A CA 1
ATOM 649 C C . ALA A 1 84 ? 5.164 -10.188 -9.790 1.00 61.09 84 ALA A C 1
ATOM 651 O O . ALA A 1 84 ? 4.987 -11.325 -9.355 1.00 61.09 84 ALA A O 1
ATOM 652 N N . ASP A 1 85 ? 6.319 -9.793 -10.323 1.00 69.19 85 ASP A N 1
ATOM 653 C CA . ASP A 1 85 ? 7.501 -10.648 -10.361 1.00 69.19 85 ASP A CA 1
ATOM 654 C C . ASP A 1 85 ? 8.366 -10.442 -9.115 1.00 69.19 85 ASP A C 1
ATOM 656 O O . ASP A 1 85 ? 8.713 -9.307 -8.741 1.00 69.19 85 ASP A O 1
ATOM 660 N N . LEU A 1 86 ? 8.801 -11.557 -8.520 1.00 77.81 86 LEU A N 1
ATOM 661 C CA . LEU A 1 86 ? 9.939 -11.551 -7.606 1.00 77.81 86 LEU A CA 1
ATOM 662 C C . LEU A 1 86 ? 11.174 -10.970 -8.321 1.00 77.81 86 LEU A C 1
ATOM 664 O O . LEU A 1 86 ? 11.303 -11.098 -9.544 1.00 77.81 86 LEU A O 1
ATOM 668 N N . PRO A 1 87 ? 12.149 -10.395 -7.592 1.00 78.75 87 PRO A N 1
ATOM 669 C CA . PRO A 1 87 ? 13.387 -9.910 -8.206 1.00 78.75 87 PRO A CA 1
ATOM 670 C C . PRO A 1 87 ? 14.113 -10.980 -9.043 1.00 78.75 87 PRO A C 1
ATOM 672 O O . PRO A 1 87 ? 14.682 -10.679 -10.090 1.00 78.75 87 PRO A O 1
ATOM 675 N N . SER A 1 88 ? 14.047 -12.247 -8.620 1.00 80.69 88 SER A N 1
ATOM 676 C CA . SER A 1 88 ? 14.610 -13.391 -9.351 1.00 80.69 88 SER A CA 1
ATOM 677 C C . SER A 1 88 ? 13.848 -13.735 -10.636 1.00 80.69 88 SER A C 1
ATOM 679 O O . SER A 1 88 ? 14.444 -14.283 -11.562 1.00 80.69 88 SER A O 1
ATOM 681 N N . GLN A 1 89 ? 12.560 -13.393 -10.705 1.00 80.31 89 GLN A N 1
ATOM 682 C CA . GLN A 1 89 ? 11.651 -13.692 -11.814 1.00 80.31 89 GLN A CA 1
ATOM 683 C C . GLN A 1 89 ? 11.454 -12.509 -12.769 1.00 80.31 89 GLN A C 1
ATOM 685 O O . GLN A 1 89 ? 10.829 -12.670 -13.810 1.00 80.31 89 GLN A O 1
ATOM 690 N N . THR A 1 90 ? 12.021 -11.338 -12.458 1.00 83.00 90 THR A N 1
ATOM 691 C CA . THR A 1 90 ? 11.935 -10.153 -13.320 1.00 83.00 90 THR A CA 1
ATOM 692 C C . THR A 1 90 ? 12.503 -10.464 -14.718 1.00 83.00 90 THR A C 1
ATOM 694 O O . THR A 1 90 ? 13.646 -10.937 -14.804 1.00 83.00 90 THR A O 1
ATOM 697 N N . PRO A 1 91 ? 11.764 -10.198 -15.815 1.00 86.12 91 PRO A N 1
ATOM 698 C CA . PRO A 1 91 ? 12.241 -10.434 -17.174 1.00 86.12 91 PRO A CA 1
ATOM 699 C C . PRO A 1 91 ? 13.585 -9.736 -17.440 1.00 86.12 91 PRO A C 1
ATOM 701 O O . PRO A 1 91 ? 13.740 -8.572 -17.060 1.00 86.12 91 PRO A O 1
ATOM 704 N N . PRO A 1 92 ? 14.555 -10.388 -18.117 1.00 87.75 92 PRO A N 1
ATOM 705 C CA . PRO A 1 92 ? 15.896 -9.831 -18.315 1.00 87.75 92 PRO A CA 1
ATOM 706 C C . PRO A 1 92 ? 15.913 -8.416 -18.902 1.00 87.75 92 PRO A C 1
ATOM 708 O O . PRO A 1 92 ? 16.703 -7.595 -18.455 1.00 87.75 92 PRO A O 1
ATOM 711 N N . GLY A 1 93 ? 15.003 -8.111 -19.833 1.00 88.38 93 GLY A N 1
ATOM 712 C CA . GLY A 1 93 ? 14.933 -6.806 -20.498 1.00 88.38 93 GLY A CA 1
ATOM 713 C C . GLY A 1 93 ? 14.519 -5.628 -19.609 1.00 88.38 93 GLY A C 1
ATOM 714 O O . GLY A 1 93 ? 14.694 -4.491 -20.026 1.00 88.38 93 GLY A O 1
ATOM 715 N N . ILE A 1 94 ? 13.988 -5.870 -18.403 1.00 90.88 94 ILE A N 1
ATOM 716 C CA . ILE A 1 94 ? 13.556 -4.805 -17.477 1.00 90.88 94 ILE A CA 1
ATOM 717 C C . ILE A 1 94 ? 14.237 -4.876 -16.103 1.00 90.88 94 ILE A C 1
ATOM 719 O O . ILE A 1 94 ? 13.883 -4.120 -15.200 1.00 90.88 94 ILE A O 1
ATOM 723 N N . LYS A 1 95 ? 15.221 -5.769 -15.917 1.00 88.44 95 LYS A N 1
ATOM 724 C CA . LYS A 1 95 ? 15.951 -5.885 -14.641 1.00 88.44 95 LYS A CA 1
ATOM 725 C C . LYS A 1 95 ? 16.684 -4.598 -14.279 1.00 88.44 95 LYS A C 1
ATOM 727 O O . LYS A 1 95 ? 16.662 -4.200 -13.115 1.00 88.44 95 LYS A O 1
ATOM 732 N N . ASP A 1 96 ? 17.294 -3.955 -15.269 1.00 91.00 96 ASP A N 1
ATOM 733 C CA . ASP A 1 96 ? 18.059 -2.728 -15.056 1.00 91.00 96 ASP A CA 1
ATOM 734 C C . ASP A 1 96 ? 17.137 -1.554 -14.720 1.00 91.00 96 ASP A C 1
ATOM 736 O O . ASP A 1 96 ? 17.392 -0.864 -13.739 1.00 91.00 96 ASP A O 1
ATOM 740 N N . LEU A 1 97 ? 16.004 -1.423 -15.421 1.00 91.50 97 LEU A N 1
ATOM 741 C CA . LEU A 1 97 ? 14.972 -0.421 -15.118 1.00 91.50 97 LEU A CA 1
ATOM 742 C C . LEU A 1 97 ? 14.417 -0.592 -13.700 1.00 91.50 97 LEU A C 1
ATOM 744 O O . LEU A 1 97 ? 14.386 0.355 -12.921 1.00 91.50 97 LEU A O 1
ATOM 748 N N . ARG A 1 98 ? 14.078 -1.829 -13.310 1.00 89.88 98 ARG A N 1
ATOM 749 C CA . ARG A 1 98 ? 13.622 -2.125 -11.944 1.00 89.88 98 ARG A CA 1
ATOM 750 C C . ARG A 1 98 ? 14.666 -1.724 -10.899 1.00 89.88 98 ARG A C 1
ATOM 752 O O . ARG A 1 98 ? 14.313 -1.239 -9.826 1.00 89.88 98 ARG A O 1
ATOM 759 N N . ARG A 1 99 ? 15.951 -1.967 -11.175 1.00 91.62 99 ARG A N 1
ATOM 760 C CA . ARG A 1 99 ? 17.048 -1.583 -10.278 1.00 91.62 99 ARG A CA 1
ATOM 761 C C . ARG A 1 99 ? 17.206 -0.066 -10.207 1.00 91.62 99 ARG A C 1
ATOM 763 O O . ARG A 1 99 ? 17.431 0.452 -9.116 1.00 91.62 99 ARG A O 1
ATOM 770 N N . GLU A 1 100 ? 17.117 0.619 -11.337 1.00 92.81 100 GLU A N 1
ATOM 771 C CA . GLU A 1 100 ? 17.226 2.073 -11.433 1.00 92.81 100 GLU A CA 1
ATOM 772 C C . GLU A 1 100 ? 16.106 2.768 -10.653 1.00 92.81 100 GLU A C 1
ATOM 774 O O . GLU A 1 100 ? 16.391 3.609 -9.802 1.00 92.81 100 GLU A O 1
ATOM 779 N N . ASP A 1 101 ? 14.859 2.328 -10.826 1.00 91.00 101 ASP A N 1
ATOM 780 C CA . ASP A 1 101 ? 13.713 2.845 -10.073 1.00 91.00 101 ASP A CA 1
ATOM 781 C C . ASP A 1 101 ? 13.910 2.689 -8.559 1.00 91.00 101 ASP A C 1
ATOM 783 O O . ASP A 1 101 ? 13.691 3.630 -7.795 1.00 91.00 101 ASP A O 1
ATOM 787 N N . LEU A 1 102 ? 14.403 1.529 -8.106 1.00 91.38 102 LEU A N 1
ATOM 788 C CA . LEU A 1 102 ? 14.706 1.302 -6.689 1.00 91.38 102 LEU A CA 1
ATOM 789 C C . LEU A 1 102 ? 15.812 2.230 -6.161 1.00 91.38 102 LEU A C 1
ATOM 791 O O . LEU A 1 102 ? 15.751 2.664 -5.009 1.00 91.38 102 LEU A O 1
ATOM 795 N N . LEU A 1 103 ? 16.824 2.542 -6.976 1.00 92.69 103 LEU A N 1
ATOM 796 C CA . LEU A 1 103 ? 17.877 3.492 -6.603 1.00 92.69 103 LEU A CA 1
ATOM 797 C C . LEU A 1 103 ? 17.339 4.925 -6.532 1.00 92.69 103 LEU A C 1
ATOM 799 O O . LEU A 1 103 ? 17.682 5.650 -5.596 1.00 92.69 103 LEU A O 1
ATOM 803 N N . ASN A 1 104 ? 16.458 5.304 -7.458 1.00 91.25 104 ASN A N 1
ATOM 804 C CA . ASN A 1 104 ? 15.805 6.611 -7.469 1.00 91.25 104 ASN A CA 1
ATOM 805 C C . ASN A 1 104 ? 14.920 6.807 -6.231 1.00 91.25 104 ASN A C 1
ATOM 807 O O . ASN A 1 104 ? 15.009 7.843 -5.572 1.00 91.25 104 ASN A O 1
ATOM 811 N N . LEU A 1 105 ? 14.141 5.785 -5.861 1.00 90.94 105 LEU A N 1
ATOM 812 C CA . LEU A 1 105 ? 13.324 5.793 -4.645 1.00 90.94 105 LEU A CA 1
ATOM 813 C C . LEU A 1 105 ? 14.169 5.858 -3.370 1.00 90.94 105 LEU A C 1
ATOM 815 O O . LEU A 1 105 ? 13.749 6.460 -2.392 1.00 90.94 105 LEU A O 1
ATOM 819 N N . ARG A 1 106 ? 15.360 5.255 -3.341 1.00 94.44 106 ARG A N 1
ATOM 820 C CA . ARG A 1 106 ? 16.255 5.334 -2.174 1.00 94.44 106 ARG A CA 1
ATOM 821 C C . ARG A 1 106 ? 16.932 6.702 -2.048 1.00 94.44 106 ARG A C 1
ATOM 823 O O . ARG A 1 106 ? 17.162 7.192 -0.943 1.00 94.44 106 ARG A O 1
ATOM 830 N N . GLY A 1 107 ? 17.289 7.310 -3.177 1.00 92.00 107 GLY A N 1
ATOM 831 C CA . GLY A 1 107 ? 18.084 8.534 -3.219 1.00 92.00 107 GLY A CA 1
ATOM 832 C C . GLY A 1 107 ? 19.503 8.345 -2.669 1.00 92.00 107 GLY A C 1
ATOM 833 O O . GLY A 1 107 ? 20.056 7.245 -2.657 1.00 92.00 107 GLY A O 1
ATOM 834 N N . ASN A 1 108 ? 20.124 9.445 -2.235 1.00 92.31 108 ASN A N 1
ATOM 835 C CA . ASN A 1 108 ? 21.546 9.495 -1.866 1.00 92.31 108 ASN A CA 1
ATOM 836 C C . ASN A 1 108 ? 21.815 9.780 -0.374 1.00 92.31 108 ASN A C 1
ATOM 838 O O . ASN A 1 108 ? 22.972 9.979 0.002 1.00 92.31 108 ASN A O 1
ATOM 842 N N . GLY A 1 109 ? 20.768 9.854 0.454 1.00 90.62 109 GLY A N 1
ATOM 843 C CA . GLY A 1 109 ? 20.863 10.160 1.886 1.00 90.62 109 GLY A CA 1
ATOM 844 C C . GLY A 1 109 ? 21.326 11.578 2.231 1.00 90.62 109 GLY A C 1
ATOM 845 O O . GLY A 1 109 ? 21.785 11.826 3.343 1.00 90.62 109 GLY A O 1
ATOM 846 N N . LYS A 1 110 ? 21.252 12.523 1.287 1.00 90.88 110 LYS A N 1
ATOM 847 C CA . LYS A 1 110 ? 21.686 13.913 1.479 1.00 90.88 110 LYS A CA 1
ATOM 848 C C . LYS A 1 110 ? 20.604 14.899 1.039 1.00 90.88 110 LYS A C 1
ATOM 850 O O . LYS A 1 110 ? 19.779 14.601 0.182 1.00 90.88 110 LYS A O 1
ATOM 855 N N . GLY A 1 111 ? 20.670 16.114 1.582 1.00 90.62 111 GLY A N 1
ATOM 856 C CA . GLY A 1 111 ? 19.809 17.233 1.190 1.00 90.62 111 GLY A CA 1
ATOM 857 C C . GLY A 1 111 ? 18.444 17.259 1.884 1.00 90.62 111 GLY A C 1
ATOM 858 O O . GLY A 1 111 ? 17.997 16.284 2.484 1.00 90.62 111 GLY A O 1
ATOM 859 N N . LYS A 1 112 ? 17.785 18.421 1.814 1.00 90.88 112 LYS A N 1
ATOM 860 C CA . LYS A 1 112 ? 16.439 18.632 2.357 1.00 90.88 112 LYS A CA 1
ATOM 861 C C . LYS A 1 112 ? 15.398 18.115 1.365 1.00 90.88 112 LYS A C 1
ATOM 863 O O . LYS A 1 112 ? 15.434 18.503 0.198 1.00 90.88 112 LYS A O 1
ATOM 868 N N . ARG A 1 113 ? 14.470 17.283 1.844 1.00 92.06 113 ARG A N 1
ATOM 869 C CA . ARG A 1 113 ? 13.391 16.716 1.024 1.00 92.06 113 ARG A CA 1
ATOM 870 C C . ARG A 1 113 ? 12.414 17.794 0.570 1.00 92.06 113 ARG A C 1
ATOM 872 O O . ARG A 1 113 ? 12.055 18.687 1.344 1.00 92.06 113 ARG A O 1
ATOM 879 N N . LYS A 1 114 ? 11.991 17.696 -0.687 1.00 92.12 114 LYS A N 1
ATOM 880 C CA . LYS A 1 114 ? 10.929 18.508 -1.280 1.00 92.12 114 LYS A CA 1
ATOM 881 C C . LYS A 1 114 ? 9.604 17.738 -1.267 1.00 92.12 114 LYS A C 1
ATOM 883 O O . LYS A 1 114 ? 9.618 16.512 -1.292 1.00 92.12 114 LYS A O 1
ATOM 888 N N . PRO A 1 115 ? 8.452 18.432 -1.310 1.00 87.56 115 PRO A N 1
ATOM 889 C CA . PRO A 1 115 ? 7.140 17.777 -1.306 1.00 87.56 115 PRO A CA 1
ATOM 890 C C . PRO A 1 115 ? 6.890 16.815 -2.478 1.00 87.56 115 PRO A C 1
ATOM 892 O O . PRO A 1 115 ? 6.035 15.947 -2.376 1.00 87.56 115 PRO A O 1
ATOM 895 N N . HIS A 1 116 ? 7.605 16.985 -3.592 1.00 86.62 116 HIS A N 1
ATOM 896 C CA . HIS A 1 116 ? 7.490 16.150 -4.791 1.00 86.62 116 HIS A CA 1
ATOM 897 C C . HIS A 1 116 ? 8.595 15.087 -4.908 1.00 86.62 116 HIS A C 1
ATOM 899 O O . HIS A 1 116 ? 8.658 14.398 -5.923 1.00 86.62 116 HIS A O 1
ATOM 905 N N . ASP A 1 117 ? 9.476 14.954 -3.911 1.00 90.06 117 ASP A N 1
ATOM 906 C CA . ASP A 1 117 ? 10.508 13.918 -3.933 1.00 90.06 117 ASP A CA 1
ATOM 907 C C . ASP A 1 117 ? 9.881 12.558 -3.596 1.00 90.06 117 ASP A C 1
ATOM 909 O O . ASP A 1 117 ? 9.361 12.360 -2.501 1.00 90.06 117 ASP A O 1
ATOM 913 N N . GLY A 1 118 ? 10.000 11.584 -4.500 1.00 88.88 118 GLY A N 1
ATOM 914 C CA . GLY A 1 118 ? 9.637 10.182 -4.248 1.00 88.88 118 GLY A CA 1
ATOM 915 C C . GLY A 1 118 ? 10.694 9.403 -3.454 1.00 88.88 118 GLY A C 1
ATOM 916 O O . GLY A 1 118 ? 10.811 8.194 -3.621 1.00 88.88 118 GLY A O 1
ATOM 917 N N . ILE A 1 119 ? 11.521 10.093 -2.662 1.00 93.50 119 ILE A N 1
ATOM 918 C CA . ILE A 1 119 ? 12.700 9.516 -2.010 1.00 93.50 119 ILE A CA 1
ATOM 919 C C . ILE A 1 119 ? 12.342 9.060 -0.590 1.00 93.50 119 ILE A C 1
ATOM 921 O O . ILE A 1 119 ? 11.913 9.872 0.232 1.00 93.50 119 ILE A O 1
ATOM 925 N N . TYR A 1 120 ? 12.623 7.800 -0.268 1.00 88.62 120 TYR A N 1
ATOM 926 C CA . TYR A 1 120 ? 12.410 7.160 1.028 1.00 88.62 120 TYR A CA 1
ATOM 927 C C . TYR A 1 120 ? 13.752 6.816 1.682 1.00 88.62 120 TYR A C 1
ATOM 929 O O . TYR A 1 120 ? 14.573 6.104 1.110 1.00 88.62 120 TYR A O 1
ATOM 937 N N . ASP A 1 121 ? 13.976 7.332 2.890 1.00 91.25 121 ASP A N 1
ATOM 938 C CA . ASP A 1 121 ? 15.172 7.056 3.692 1.00 91.25 121 ASP A CA 1
ATOM 939 C C . ASP A 1 121 ? 14.833 7.130 5.185 1.00 91.25 121 ASP A C 1
ATOM 941 O O . ASP A 1 121 ? 13.776 7.646 5.557 1.00 91.25 121 ASP A O 1
ATOM 945 N N . TYR A 1 122 ? 15.723 6.626 6.031 1.00 88.50 122 TYR A N 1
ATOM 946 C CA . TYR A 1 122 ? 15.529 6.591 7.476 1.00 88.50 122 TYR A CA 1
ATOM 947 C C . TYR A 1 122 ? 16.144 7.817 8.159 1.00 88.50 122 TYR A C 1
ATOM 949 O O . TYR A 1 122 ? 17.219 8.284 7.786 1.00 88.50 122 TYR A O 1
ATOM 957 N N . ALA A 1 123 ? 15.484 8.301 9.210 1.00 88.19 123 ALA A N 1
ATOM 958 C CA . ALA A 1 123 ? 15.995 9.335 10.104 1.00 88.19 123 ALA A CA 1
ATOM 959 C C . ALA A 1 123 ? 15.664 8.983 11.562 1.00 88.19 123 ALA A C 1
ATOM 961 O O . ALA A 1 123 ? 14.705 8.261 11.834 1.00 88.19 123 ALA A O 1
ATOM 962 N N . LEU A 1 124 ? 16.483 9.472 12.494 1.00 90.81 124 LEU A N 1
ATOM 963 C CA . LEU A 1 124 ? 16.212 9.376 13.930 1.00 90.81 124 LEU A CA 1
ATOM 964 C C . LEU A 1 124 ? 15.260 10.498 14.358 1.00 90.81 124 LEU A C 1
ATOM 966 O O . LEU A 1 124 ? 15.216 11.542 13.717 1.00 90.81 124 LEU A O 1
ATOM 970 N N . TYR A 1 125 ? 14.563 10.309 15.480 1.00 86.44 125 TYR A N 1
ATOM 971 C CA . TYR A 1 125 ? 13.710 11.328 16.108 1.00 86.44 125 TYR A CA 1
ATOM 972 C C . TYR 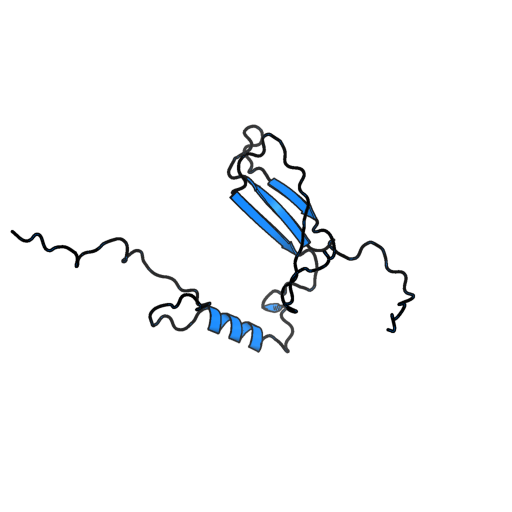A 1 125 ? 14.538 12.425 16.796 1.00 86.44 125 TYR A C 1
ATOM 974 O O . TYR A 1 125 ? 14.548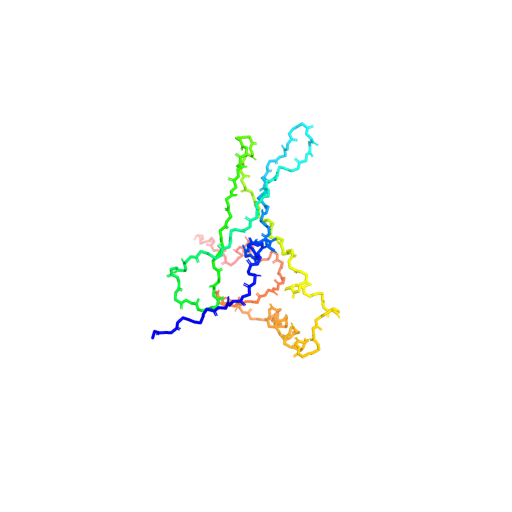 12.550 18.020 1.00 86.44 125 TYR A O 1
ATOM 982 N N . ASN A 1 126 ? 15.286 13.199 16.016 1.00 86.19 126 ASN A N 1
ATOM 983 C CA . ASN A 1 126 ? 16.085 14.332 16.486 1.00 86.19 126 ASN A CA 1
ATOM 984 C C . ASN A 1 126 ? 15.445 15.695 16.166 1.00 86.19 126 ASN A C 1
ATOM 986 O O . ASN A 1 126 ? 16.078 16.730 16.352 1.00 86.19 126 ASN A O 1
ATOM 990 N N . ASP A 1 127 ? 14.196 15.693 15.709 1.00 86.31 127 ASP A N 1
ATOM 991 C CA . ASP A 1 127 ? 13.412 16.849 15.268 1.00 86.31 127 ASP A CA 1
ATOM 992 C C . ASP A 1 127 ? 12.221 17.173 16.192 1.00 86.31 127 ASP A C 1
ATOM 994 O O . ASP A 1 127 ? 11.498 18.141 15.964 1.00 86.31 127 ASP A O 1
ATOM 998 N N . LEU A 1 128 ? 12.030 16.396 17.264 1.00 87.75 128 LEU A N 1
ATOM 999 C CA . LEU A 1 128 ? 10.933 16.579 18.223 1.00 87.75 128 LEU A CA 1
ATOM 1000 C C . LEU A 1 128 ? 11.129 17.781 19.172 1.00 87.75 128 LEU A C 1
ATOM 1002 O O . LEU A 1 128 ? 10.169 18.228 19.798 1.00 87.75 128 LEU A O 1
ATOM 1006 N N . GLY A 1 129 ? 12.357 18.296 19.311 1.00 81.12 129 GLY A N 1
ATOM 1007 C CA . GLY A 1 129 ? 12.709 19.407 20.204 1.00 81.12 129 GLY A CA 1
ATOM 1008 C C . GLY A 1 129 ? 13.111 20.677 19.449 1.00 81.12 129 GLY A C 1
ATOM 1009 O O . GLY A 1 129 ? 13.605 20.615 18.329 1.00 81.12 129 GLY A O 1
ATOM 1010 N N . GLY A 1 130 ? 12.930 21.843 20.074 1.00 82.56 130 GLY A N 1
ATOM 1011 C CA . GLY A 1 130 ? 13.344 23.141 19.526 1.00 82.56 130 GLY A CA 1
ATOM 1012 C C . GLY A 1 130 ? 14.379 23.837 20.411 1.00 82.56 130 GLY A C 1
ATOM 1013 O O . GLY A 1 130 ? 14.005 24.799 21.077 1.00 82.56 130 GLY A O 1
ATOM 1014 N N . PRO A 1 131 ? 15.643 23.373 20.454 1.00 77.12 131 PRO A N 1
ATOM 1015 C CA . PRO A 1 131 ? 16.667 23.919 21.352 1.00 77.12 131 PRO A CA 1
ATOM 1016 C C . PRO A 1 131 ? 17.011 25.385 21.050 1.00 77.12 131 PRO A C 1
ATOM 1018 O O . PRO A 1 131 ? 17.318 26.141 21.962 1.00 77.12 131 PRO A O 1
ATOM 1021 N N . ASP A 1 132 ? 16.862 25.810 19.794 1.00 77.25 132 ASP A N 1
ATOM 1022 C CA . ASP A 1 132 ? 17.123 27.188 19.358 1.00 77.25 132 ASP A CA 1
ATOM 1023 C C . ASP A 1 132 ? 16.000 28.172 19.740 1.00 77.25 132 ASP A C 1
ATOM 1025 O O . ASP A 1 132 ? 16.089 29.361 19.446 1.00 77.25 1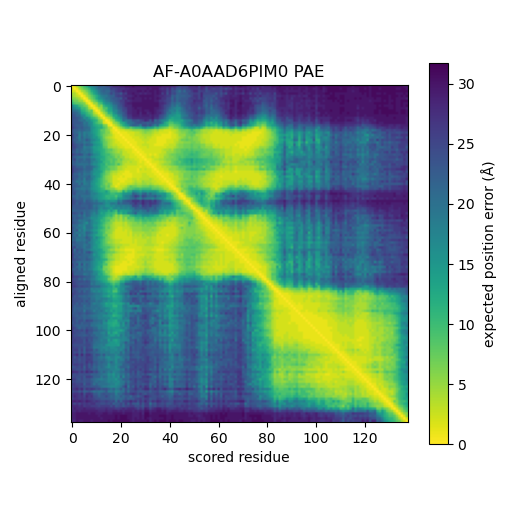32 ASP A O 1
ATOM 1029 N N . LYS A 1 133 ? 14.910 27.693 20.359 1.00 66.50 133 LYS A N 1
ATOM 1030 C CA . LYS A 1 133 ? 13.786 28.532 20.809 1.00 66.50 133 LYS A CA 1
ATOM 1031 C C . LYS A 1 133 ? 13.896 28.964 22.274 1.00 66.50 133 LYS A C 1
ATOM 1033 O O . LYS A 1 133 ? 12.916 29.473 22.816 1.00 66.50 133 LYS A O 1
ATOM 1038 N N . ASP A 1 134 ? 15.049 28.778 22.915 1.00 66.38 134 ASP A N 1
ATOM 1039 C CA . ASP A 1 134 ? 15.291 29.319 24.253 1.00 66.38 134 ASP A CA 1
ATOM 1040 C C . ASP A 1 134 ? 15.918 30.720 24.160 1.00 66.38 134 ASP A C 1
ATOM 1042 O O . ASP A 1 134 ? 17.131 30.895 24.176 1.00 66.38 134 ASP A O 1
ATOM 1046 N N . GLU A 1 135 ? 15.060 31.734 24.076 1.00 61.06 135 GLU A N 1
ATOM 1047 C CA . GLU A 1 135 ? 15.362 33.079 24.571 1.00 61.06 135 GLU A CA 1
ATOM 1048 C C . GLU A 1 135 ? 14.231 33.475 25.520 1.00 61.06 135 GLU A C 1
ATOM 1050 O O . GLU A 1 135 ? 13.271 34.162 25.163 1.00 61.06 135 GLU A O 1
ATOM 1055 N N . ARG A 1 136 ? 14.344 33.033 26.777 1.00 59.50 136 ARG A N 1
ATOM 1056 C CA . ARG A 1 136 ? 13.764 33.791 27.887 1.00 59.50 136 ARG A CA 1
ATOM 1057 C C . ARG A 1 136 ? 14.486 35.133 27.924 1.00 59.50 136 ARG A C 1
ATOM 1059 O O . ARG A 1 136 ? 15.554 35.258 28.514 1.00 59.50 136 ARG A O 1
ATOM 1066 N N . THR A 1 137 ? 13.916 36.116 27.242 1.00 53.06 137 THR A N 1
ATOM 1067 C CA . THR A 1 137 ? 14.217 37.524 27.472 1.00 53.06 137 THR A CA 1
ATOM 1068 C C . THR A 1 137 ? 13.822 37.820 28.920 1.00 53.06 137 THR A C 1
ATOM 1070 O O . THR A 1 137 ? 12.645 37.729 29.274 1.00 53.06 137 THR A O 1
ATOM 1073 N N . CYS A 1 138 ? 14.829 38.040 29.765 1.00 45.97 138 CYS A N 1
ATOM 1074 C CA . CYS A 1 138 ? 14.675 38.578 31.115 1.00 45.97 138 CYS A CA 1
ATOM 1075 C C . CYS A 1 138 ? 14.167 40.023 31.081 1.00 45.97 138 CYS A C 1
ATOM 1077 O O . CYS A 1 138 ? 14.507 40.741 30.112 1.00 45.97 138 CYS A O 1
#

Foldseek 3Di:
DDDDDDPDPPPPCPFQQFKKKKWWAPDADPVVRHTDIWMWTKDGADDDPDPDPPDGDIDTDTDADPPNHHTDDMDMGGNPPPPDDDLVRPPPVCNVVVVVVVDQQCDDPDDDDDPPRSHDDDDDPPPPDDPVPDDPPD

Sequence (138 aa):
MERLRINGNISLMGIGRGISIQLVSEEIDPETNLGKSVRALVRGWLPKPSNNEHIFEYAADFTIPFDFGNPGAILVTNLHGKEADLPSQTPPGIKDLRREDLLNLRGNGKGKRKPHDGIYDYALYNDLGGPDKDERTC

Mean predicted aligned error: 15.9 Å

Nearest PDB structures (foldseek):
  5bv3-assembly2_C  TM=1.916E-01  e=1.848E+00  Saccharomyces cerevisiae S288C

Radius of gyration: 23.6 Å; Cα contacts (8 Å, |Δi|>4): 140; chains: 1; bounding box: 44×55×68 Å

=== Feature glossary ===
Each block in this record encodes a different view of the same protein. In brief:

Predicted aligned error. PAE(i, j) answers: if I align the predicted and true structures on residue i, how far off (in Å) do I expect residue j to be? A block-diagonal PAE matrix with low values on the blocks and high values off-diagonal is the signature of a multi-domain protein with confidently predicted domains but uncertain inter-domain orientation.

Contact-map, Ramachandran, and PAE plots. Plot ima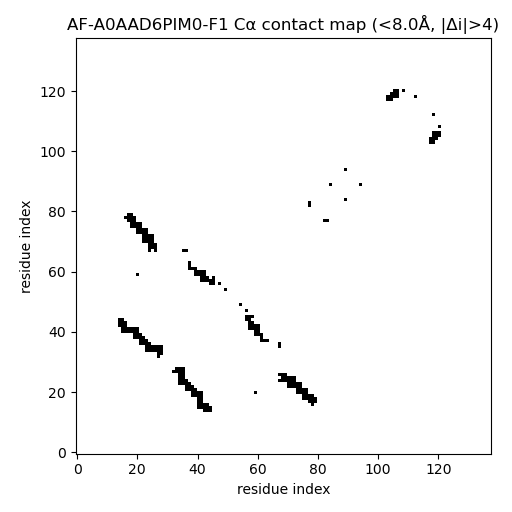ges: a contact map (which residues are close in 3D, as an N×N binary image), a Ramachandran scatter (backbone torsion angles, revealing secondary-structure composition at a glance), and — for AlphaFold structures — a PAE heatmap (pairwise prediction confidence).

Backbone torsions (φ/ψ). φ (phi) and ψ (psi) are the two rotatable backbone dihedrals per residue: φ is the C(i-1)–N–Cα–C torsion, ψ is the N–Cα–C–N(i+1) torsion, both in degrees on (−180°, 180°]. α-helical residues cluster near (−60°, −45°); β-strand residues near (−120°, +130°). A Ramachandran plot is simply a scatter of (φ, ψ) for every residue.

Foldseek 3Di. A 3Di character summarizes, for each residue, the relative orientation of the Cα frame of its nearest spatial neighbor. Because it encodes fold topology rather than chemistry, 3Di alignments detect remote structural similarity that sequence alignment misses.

Radius of gyration, Cα contacts, bounding box. Three whole-structure scalars: the radius of gyration (RMS distance of Cα from centroid, in Å), the count of Cα–Cα contacts (pairs closer than 8 Å and separated by more than four residues in sequence — i.e. tertiary, not local, contacts), and the bounding-box dimensions. Together they distinguish compact globular folds from extended fibres or disordered chains.

Sequence. Sequence gives the chain of amino acids in standard one-letter code (A=alanine, C=cysteine, …, Y=tyrosine), read N→C. It is the only feature that is directly encoded by the gene; all structural features are derived from the folded form of this sequence.

mmCIF coordinates. Atomic coordinates in PDBx/mmCIF format — the same representation the Protein Data Bank distributes. Each line of the _atom_site loop places one backbone atom in Cartesian space (units: ångströms, origin: arbitrary).

Secondary structure (3-state, P-SEA). Three-state secondary structure (P-SEA) collapses the eight DSSP classes into helix (a), strand (b), and coil (c). P-SEA assigns these from Cα geometry alone — distances and angles — without requiring backbone oxygens, so it works on any Cα trace.

InterPro / GO / CATH / organism. Functional annotations link the protein to curated databases. InterPro entries identify conserved domains and families by matching the sequence against member-database signatures (Pfam, PROSITE, CDD, …). Gene Ontology (GO) terms describe molecular function, biological process, and cellular component in a controlled vocabulary. CATH places the structure in a hierarchical fold classification (Class/Architecture/Topology/Homologous-superfamily). The organism is the source species.

B-factor. B-factor (Debye–Waller factor) reflects atomic displacement in the crystal lattice. It is an experimental observable (units Å²), not a prediction; low values mean the atom is pinned down, high values mean it moves or is heterogeneous across the crystal.

Rendered structure images. Structure images are PyMOL renders from six orthogonal camera directions. Cartoon representation draws helices as coils and strands as arrows; sticks shows the backbone as bonds; surface shows the solvent-excluded envelope. Rainbow coloring maps sequence position to hue (blue→red, N→C); chain coloring assigns a distinct color per polypeptide.

Solvent-accessible surface area. Solvent-accessible surface area (SASA) is the area in Å² traced out by the centre of a 1.4 Å probe sphere (a water molecule) rolled over the protein's van der Waals surface (Shrake–Rupley / Lee–Richards construction). Buried residues have near-zero SASA; fully exposed residues can exceed 200 Å². The total SASA scales roughly with the number of surface residues.

Secondary structure (8-state, DSSP). The SS8 string is DSSP's per-residue secondary-structure call. α-helix (H) means an i→i+4 H-bond ladder; β-strand (E) means the residue participates in a β-sheet; 3₁₀ (G) and π (I) are tighter and wider helices; T/S are turns/bends; '-' is loop.

pLDDT. For AlphaFold models, the B-factor field carries pLDDT — the model's own estimate of local accuracy on a 0–100 scale. Regions with pLDDT<50 should be treated as essentially unmodeled; they often correspond to intrinsically disordered segments.

Nearest PDB structures. Nearest PDB neighbors are the top structural matches found by Foldseek when searching this structure against the entire Protein Data Bank. Each hit reports a TM-score (0 to 1; >0.5 almost always implies the same fold) and an E-value. These are *structural* homologs — they may share no detectable sequence similarity.